Protein AF-R1HW31-F1 (afdb_monomer_lite)

Radius of gyration: 15.88 Å; chains: 1; bounding box: 38×37×39 Å

Foldseek 3Di:
DDDDPDDDDDFAQKFFFADKDKPCDQPDDVVDDADPVGDDIFMWTWGQGPVGDTFIATEPEDDDDDGGFMWGWDDDPPGIHIYGDDDPD

Organism: NCBI:txid1292037

Secondary structure (DSSP, 8-state):
-----PPP-PPPSEEEEEEEEEE-SPPPTTT----TT----EEEEEEEETTS-EEEEEE--SS---TT-EEEEE--SSS-EEEEPP---

Sequence (89 aa):
MTTGAGLEVTLPAEGTLWTWTVQRFAPKSPPYVPPADGFRPFALGYVELDGGPRVAAVLDVPGTVHIGMRLRVEATAGVPHAKPVEEDS

Structure (mmCIF, N/CA/C/O backbone):
data_AF-R1HW31-F1
#
_entry.id   AF-R1HW31-F1
#
loop_
_atom_site.group_PDB
_atom_site.id
_atom_site.type_symbol
_atom_site.label_atom_id
_atom_site.label_alt_id
_atom_site.label_comp_id
_atom_site.label_asym_id
_atom_site.label_entity_id
_atom_site.label_seq_id
_atom_site.pdbx_PDB_ins_code
_atom_site.Cartn_x
_atom_site.Cartn_y
_atom_site.Cartn_z
_atom_site.occupancy
_atom_site.B_iso_or_equiv
_atom_site.auth_seq_id
_atom_site.auth_comp_id
_atom_site.auth_asym_id
_atom_site.auth_atom_id
_atom_site.pdbx_PDB_model_num
ATOM 1 N N . MET A 1 1 ? 21.542 21.337 22.601 1.00 54.81 1 MET A N 1
ATOM 2 C CA . MET A 1 1 ? 20.419 20.797 21.808 1.00 54.81 1 MET A CA 1
ATOM 3 C C . MET A 1 1 ? 19.864 19.621 22.587 1.00 54.81 1 MET A C 1
ATOM 5 O O . MET A 1 1 ? 20.556 18.622 22.709 1.00 54.81 1 MET A O 1
ATOM 9 N N . THR A 1 2 ? 18.702 19.779 23.215 1.00 50.91 2 THR A N 1
ATOM 10 C CA . THR A 1 2 ? 18.057 18.694 23.963 1.00 50.91 2 THR A CA 1
ATOM 11 C C . THR A 1 2 ? 17.218 17.902 22.973 1.00 50.91 2 THR A C 1
ATOM 13 O O . THR A 1 2 ? 16.204 18.403 22.495 1.00 50.91 2 THR A O 1
ATOM 16 N N . THR A 1 3 ? 17.663 16.701 22.616 1.00 65.94 3 THR A N 1
ATOM 17 C CA . THR A 1 3 ? 16.828 15.733 21.900 1.00 65.94 3 THR A CA 1
ATOM 18 C C . THR A 1 3 ? 15.634 15.417 22.795 1.00 65.94 3 THR A C 1
ATOM 20 O O . THR A 1 3 ? 15.814 14.897 23.895 1.00 65.94 3 THR A O 1
ATOM 23 N N . GLY A 1 4 ? 14.423 15.779 22.370 1.00 64.31 4 GLY A N 1
ATOM 24 C CA . GLY A 1 4 ? 13.214 15.300 23.032 1.00 64.31 4 GLY A CA 1
ATOM 25 C C . GLY A 1 4 ? 13.164 13.780 22.904 1.00 64.31 4 GLY A C 1
ATOM 26 O O . GLY A 1 4 ? 13.309 13.259 21.800 1.00 64.31 4 GLY A O 1
ATOM 27 N N . ALA A 1 5 ? 13.010 13.070 24.020 1.00 72.06 5 ALA A N 1
ATOM 28 C CA . ALA A 1 5 ? 12.777 11.634 23.986 1.00 72.06 5 ALA A CA 1
ATOM 29 C C . ALA A 1 5 ? 11.430 11.387 23.288 1.00 72.06 5 ALA A C 1
ATOM 31 O O . ALA A 1 5 ? 10.386 11.798 23.795 1.00 72.06 5 ALA A O 1
ATOM 32 N N . GLY A 1 6 ? 11.459 10.788 22.096 1.00 76.94 6 GLY A N 1
ATOM 33 C CA . GLY A 1 6 ? 10.246 10.355 21.409 1.00 76.94 6 GLY A CA 1
ATOM 34 C C . GLY A 1 6 ? 9.592 9.225 22.199 1.00 76.94 6 GLY A C 1
ATOM 35 O O . GLY A 1 6 ? 10.275 8.288 22.605 1.00 76.94 6 GLY A O 1
ATOM 36 N N . LEU A 1 7 ? 8.287 9.327 22.441 1.00 85.56 7 LEU A N 1
ATOM 37 C CA . LEU A 1 7 ? 7.501 8.221 22.982 1.00 85.56 7 LEU A CA 1
ATOM 38 C C . LEU A 1 7 ? 7.125 7.281 21.834 1.00 85.56 7 LEU A C 1
ATOM 40 O O . LEU A 1 7 ? 6.672 7.736 20.783 1.00 85.56 7 LEU A O 1
ATOM 44 N N . GLU A 1 8 ? 7.310 5.981 22.039 1.00 88.69 8 GLU A N 1
ATOM 45 C CA . GLU A 1 8 ? 6.858 4.958 21.099 1.00 88.69 8 GLU A CA 1
ATOM 46 C C . GLU A 1 8 ? 5.342 4.761 21.214 1.00 88.69 8 GLU A C 1
ATOM 48 O O . GLU A 1 8 ? 4.779 4.746 22.310 1.00 88.69 8 GLU A O 1
ATOM 53 N N . VAL A 1 9 ? 4.674 4.597 20.071 1.00 89.62 9 VAL A N 1
ATOM 54 C CA . VAL A 1 9 ? 3.234 4.325 19.985 1.00 89.62 9 VAL A CA 1
ATOM 55 C C . VAL A 1 9 ? 3.017 3.136 19.063 1.00 89.62 9 VAL A C 1
ATOM 57 O O . VAL A 1 9 ? 3.540 3.096 17.950 1.00 89.62 9 VAL A O 1
ATOM 60 N N . THR A 1 10 ? 2.214 2.175 19.521 1.00 92.50 10 THR A N 1
ATOM 61 C CA . THR A 1 10 ? 1.742 1.074 18.674 1.00 92.50 10 THR A CA 1
ATOM 62 C C . THR A 1 10 ? 0.603 1.573 17.793 1.00 92.50 10 THR A C 1
ATOM 64 O O . THR A 1 10 ? -0.395 2.083 18.300 1.00 92.50 10 THR A O 1
ATOM 67 N N . LEU A 1 11 ? 0.755 1.426 16.478 1.00 93.62 11 LEU A N 1
ATOM 68 C CA . LEU A 1 11 ? -0.291 1.732 15.504 1.00 93.62 11 LEU A CA 1
ATOM 69 C C . LEU A 1 11 ? -1.172 0.497 15.264 1.00 93.62 11 LEU A C 1
ATOM 71 O O . LEU A 1 11 ? -0.660 -0.626 15.308 1.00 93.62 11 LEU A O 1
ATOM 75 N N . PRO A 1 12 ? -2.473 0.668 14.979 1.00 95.56 12 PRO A N 1
ATOM 76 C CA . PRO A 1 12 ? -3.292 -0.438 14.506 1.00 95.56 12 PRO A CA 1
ATOM 77 C C . PRO A 1 12 ? -2.827 -0.888 13.120 1.00 95.56 12 PRO A C 1
ATOM 79 O O . PRO A 1 12 ? -2.315 -0.101 12.328 1.00 95.56 12 PRO A O 1
ATOM 82 N N . ALA A 1 13 ? -3.005 -2.175 12.835 1.00 96.06 13 ALA A N 1
ATOM 83 C CA . ALA A 1 13 ? -2.559 -2.772 11.580 1.00 96.06 13 ALA A CA 1
ATOM 84 C C . ALA A 1 13 ? -3.605 -2.670 10.465 1.00 96.06 13 ALA A C 1
ATOM 86 O O . ALA A 1 13 ? -3.289 -2.940 9.315 1.00 96.06 13 ALA A O 1
ATOM 87 N N . GLU A 1 14 ? -4.848 -2.321 10.780 1.00 98.06 14 GLU A N 1
ATOM 88 C CA . GLU A 1 14 ? -5.941 -2.301 9.812 1.00 98.06 14 GLU A CA 1
ATOM 89 C C . GLU A 1 14 ? -6.379 -0.882 9.486 1.00 98.06 14 GLU A C 1
ATOM 91 O O . GLU A 1 14 ? -6.213 0.050 10.276 1.00 98.06 14 GLU A O 1
ATOM 96 N N . GLY A 1 15 ? -6.916 -0.728 8.284 1.00 98.00 15 GLY A N 1
ATOM 97 C CA . GLY A 1 15 ? -7.340 0.553 7.766 1.00 98.00 15 GLY A CA 1
ATOM 98 C C . GLY A 1 15 ? -8.135 0.431 6.478 1.00 98.00 15 GLY A C 1
ATOM 99 O O . GLY A 1 15 ? -8.439 -0.659 5.985 1.00 98.00 15 GLY A O 1
ATOM 100 N N . THR A 1 16 ? -8.469 1.586 5.926 1.00 98.44 16 THR A N 1
ATOM 101 C CA . THR A 1 16 ? -9.258 1.713 4.703 1.00 98.44 16 THR A CA 1
ATOM 102 C C . THR A 1 16 ? -8.386 2.278 3.590 1.00 98.44 16 THR A C 1
ATOM 104 O O . THR A 1 16 ? -7.672 3.265 3.784 1.00 98.44 16 THR A O 1
ATOM 107 N N . LEU A 1 17 ? -8.429 1.671 2.402 1.00 98.62 17 LEU A N 1
ATOM 108 C CA . LEU A 1 17 ? -7.704 2.187 1.245 1.00 98.62 17 LEU A CA 1
ATOM 109 C C . LEU A 1 17 ? -8.249 3.565 0.852 1.00 98.62 17 LEU A C 1
ATOM 111 O O . LEU A 1 17 ? -9.373 3.681 0.364 1.00 98.62 17 LEU A O 1
ATOM 115 N N . TRP A 1 18 ? -7.433 4.603 1.020 1.00 98.62 18 TRP A N 1
ATOM 116 C CA . TRP A 1 18 ? -7.802 5.984 0.718 1.00 98.62 18 TRP A CA 1
ATOM 117 C C . TRP A 1 18 ? -7.606 6.324 -0.765 1.00 98.62 18 TRP A C 1
ATOM 119 O O . TRP A 1 18 ? -8.465 6.935 -1.393 1.00 98.62 18 TRP A O 1
ATOM 129 N N . THR A 1 19 ? -6.481 5.910 -1.349 1.00 98.69 19 THR A N 1
ATOM 130 C CA . THR A 1 19 ? -6.219 6.023 -2.791 1.00 98.69 19 THR A CA 1
ATOM 131 C C . THR A 1 19 ? -5.198 4.986 -3.232 1.00 98.69 19 THR A C 1
ATOM 133 O O . THR A 1 19 ? -4.490 4.418 -2.397 1.00 98.69 19 THR A O 1
ATOM 136 N N . TRP A 1 20 ? -5.090 4.759 -4.539 1.00 98.56 20 TRP A N 1
ATOM 137 C CA . TRP A 1 20 ? -4.122 3.829 -5.102 1.00 98.56 20 TRP A CA 1
ATOM 138 C C . TRP A 1 20 ? -3.688 4.203 -6.518 1.00 98.56 20 TRP A C 1
ATOM 140 O O . TRP A 1 20 ? -4.338 4.974 -7.223 1.00 98.56 20 TRP A O 1
ATOM 150 N N . THR A 1 21 ? -2.564 3.629 -6.929 1.00 97.56 21 THR A N 1
ATOM 151 C CA . THR A 1 21 ? -2.031 3.700 -8.288 1.00 97.56 21 THR A CA 1
ATOM 152 C C . THR A 1 21 ? -1.343 2.386 -8.652 1.00 97.56 21 THR A C 1
ATOM 154 O O . THR A 1 21 ? -1.120 1.530 -7.798 1.00 97.56 21 THR A O 1
ATOM 157 N N . VAL A 1 22 ? -0.974 2.227 -9.922 1.00 96.75 22 VAL A N 1
ATOM 158 C CA . VAL A 1 22 ? -0.074 1.159 -10.371 1.00 96.75 22 VAL A CA 1
ATOM 159 C C . VAL A 1 22 ? 1.240 1.789 -10.800 1.00 96.75 22 VAL A C 1
ATOM 161 O O . VAL A 1 22 ? 1.276 2.554 -11.768 1.00 96.75 22 VAL A O 1
ATOM 164 N N . GLN A 1 23 ? 2.335 1.428 -10.133 1.00 94.69 23 GLN A N 1
ATOM 165 C CA . GLN A 1 23 ? 3.674 1.785 -10.586 1.00 94.69 23 GLN A CA 1
ATOM 166 C C . GLN A 1 23 ? 4.013 0.903 -11.791 1.00 94.69 23 GLN A C 1
ATOM 168 O O . GLN A 1 23 ? 4.425 -0.240 -11.643 1.00 94.69 23 GLN A O 1
ATOM 173 N N . ARG A 1 24 ? 3.791 1.411 -13.006 1.00 95.94 24 ARG A N 1
ATOM 174 C CA . ARG A 1 24 ? 4.020 0.648 -14.252 1.00 95.94 24 ARG A CA 1
ATOM 175 C C . ARG A 1 24 ? 5.446 0.734 -14.775 1.00 95.94 24 ARG A C 1
ATOM 177 O O . ARG A 1 24 ? 5.826 -0.062 -15.627 1.00 95.94 24 ARG A O 1
ATOM 184 N N . PHE A 1 25 ? 6.218 1.687 -14.270 1.00 93.12 25 PHE A N 1
ATOM 185 C CA . PHE A 1 25 ? 7.562 1.971 -14.748 1.00 93.12 25 PHE A CA 1
ATOM 186 C C . PHE A 1 25 ? 8.571 1.807 -13.624 1.00 93.12 25 PHE A C 1
ATOM 188 O O . PHE A 1 25 ? 8.305 2.186 -12.484 1.00 93.12 25 PHE A O 1
ATOM 195 N N . ALA A 1 26 ? 9.746 1.289 -13.962 1.00 91.50 26 ALA A N 1
ATOM 196 C CA . ALA A 1 26 ? 10.863 1.266 -13.035 1.00 91.50 26 ALA A CA 1
ATOM 197 C C . ALA A 1 26 ? 11.180 2.694 -12.544 1.00 91.50 26 ALA A C 1
ATOM 199 O O . ALA A 1 26 ? 11.129 3.638 -13.343 1.00 91.50 26 ALA A O 1
ATOM 200 N N . PRO A 1 27 ? 11.512 2.884 -11.254 1.00 89.50 27 PRO A N 1
ATOM 201 C CA . PRO A 1 27 ? 12.053 4.149 -10.784 1.00 89.50 27 PRO A CA 1
ATOM 202 C C . PRO A 1 27 ? 13.314 4.533 -11.566 1.00 89.50 27 PRO A C 1
ATOM 204 O O . PRO A 1 27 ? 14.042 3.680 -12.073 1.00 89.50 27 PRO A O 1
ATOM 207 N N . LYS A 1 28 ? 13.593 5.835 -11.651 1.00 88.62 28 LYS A N 1
ATOM 208 C CA . LYS A 1 28 ? 14.772 6.326 -12.371 1.00 88.62 28 LYS A CA 1
ATOM 209 C C . LYS A 1 28 ? 16.072 5.817 -11.732 1.00 88.62 28 LYS A C 1
ATOM 211 O O . LYS A 1 28 ? 16.241 5.881 -10.511 1.00 88.62 28 LYS A O 1
ATOM 216 N N . SER A 1 29 ? 17.007 5.383 -12.573 1.00 85.75 29 SER A N 1
ATOM 217 C CA . SER A 1 29 ? 18.369 5.024 -12.171 1.00 85.75 29 SER A CA 1
ATOM 218 C C . SER A 1 29 ? 19.342 6.162 -12.491 1.00 85.75 29 SER A C 1
ATOM 220 O O . SER A 1 29 ? 19.232 6.755 -13.568 1.00 85.75 29 SER A O 1
ATOM 222 N N . PRO A 1 30 ? 20.323 6.448 -11.612 1.00 88.44 30 PRO A N 1
ATOM 223 C CA . PRO A 1 30 ? 20.458 6.002 -10.211 1.00 88.44 30 PRO A CA 1
ATOM 224 C C . PRO A 1 30 ? 19.492 6.745 -9.247 1.00 88.44 30 PRO A C 1
ATOM 226 O O . PRO A 1 30 ? 19.021 7.837 -9.590 1.00 88.44 30 PRO A O 1
ATOM 229 N N . PRO A 1 31 ? 19.178 6.204 -8.042 1.00 89.00 31 PRO A N 1
ATOM 230 C CA . PRO A 1 31 ? 19.817 5.075 -7.343 1.00 89.00 31 PRO A CA 1
ATOM 231 C C . PRO A 1 31 ? 19.108 3.719 -7.491 1.00 89.00 31 PRO A C 1
ATOM 233 O O . PRO A 1 31 ? 19.535 2.745 -6.880 1.00 89.00 31 PRO A O 1
ATOM 236 N N . TYR A 1 32 ? 18.019 3.637 -8.257 1.00 87.25 32 TYR A N 1
ATOM 237 C CA . TYR A 1 32 ? 17.299 2.377 -8.422 1.00 87.25 32 TYR A CA 1
ATOM 238 C C . TYR A 1 32 ? 18.170 1.322 -9.114 1.00 87.25 32 TYR A C 1
ATOM 240 O O . TYR A 1 32 ? 18.689 1.564 -10.208 1.00 87.25 32 TYR A O 1
ATOM 248 N N . VAL A 1 33 ? 18.306 0.160 -8.477 1.00 89.00 33 VAL A N 1
ATOM 249 C CA . VAL A 1 33 ? 18.944 -1.030 -9.043 1.00 89.00 33 VAL A CA 1
ATOM 250 C C . VAL A 1 33 ? 17.833 -2.040 -9.331 1.00 89.00 33 VAL A C 1
ATOM 252 O O . VAL A 1 33 ? 17.186 -2.496 -8.385 1.00 89.00 33 VAL A O 1
ATOM 255 N N . PRO A 1 34 ? 17.554 -2.360 -10.606 1.00 84.44 34 PRO A N 1
ATOM 256 C CA . PRO A 1 34 ? 16.527 -3.334 -10.937 1.00 84.44 34 PRO A CA 1
ATOM 257 C C . PRO A 1 34 ? 16.897 -4.731 -10.409 1.00 84.44 34 PRO A C 1
ATOM 259 O O . PRO A 1 34 ? 18.074 -5.103 -10.447 1.00 84.44 34 PRO A O 1
ATOM 262 N N . PRO A 1 35 ? 15.910 -5.519 -9.946 1.00 87.25 35 PRO A N 1
ATOM 263 C CA . PRO A 1 35 ? 16.088 -6.941 -9.667 1.00 87.25 35 PRO A CA 1
ATOM 264 C C . PRO A 1 35 ? 16.640 -7.701 -10.880 1.00 87.25 35 PRO A C 1
ATOM 266 O O . PRO A 1 35 ? 16.449 -7.279 -12.023 1.00 87.25 35 PRO A O 1
ATOM 269 N N . ALA A 1 36 ? 17.281 -8.850 -10.642 1.00 90.12 36 ALA A N 1
ATOM 270 C CA . ALA A 1 36 ? 17.857 -9.677 -11.708 1.00 90.12 36 ALA A CA 1
ATOM 271 C C . ALA A 1 36 ? 16.811 -10.160 -12.731 1.00 90.12 36 ALA A C 1
ATOM 273 O O . ALA A 1 36 ? 17.132 -10.325 -13.905 1.00 90.12 36 ALA A O 1
ATOM 274 N N . ASP A 1 37 ? 15.562 -10.354 -12.302 1.00 92.12 37 ASP A N 1
ATOM 275 C CA . ASP A 1 37 ? 14.430 -10.725 -13.154 1.00 92.12 37 ASP A CA 1
ATOM 276 C C . ASP A 1 37 ? 13.677 -9.512 -13.739 1.00 92.12 37 ASP A C 1
ATOM 278 O O . ASP A 1 37 ? 12.675 -9.676 -14.434 1.00 92.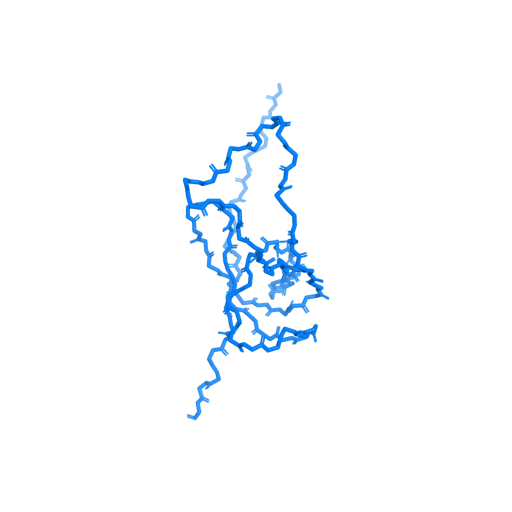12 37 ASP A O 1
ATOM 282 N N . GLY A 1 38 ? 14.182 -8.298 -13.506 1.00 90.44 38 GLY A N 1
ATOM 283 C CA . GLY A 1 38 ? 13.636 -7.048 -14.021 1.00 90.44 38 GLY A CA 1
ATOM 284 C C . GLY A 1 38 ? 12.560 -6.412 -13.135 1.00 90.44 38 GLY A C 1
ATOM 285 O O . GLY A 1 38 ? 12.161 -6.924 -12.093 1.00 90.44 38 GLY A O 1
ATOM 286 N N . PHE A 1 39 ? 12.091 -5.232 -13.548 1.00 93.00 39 PHE A N 1
ATOM 287 C CA . PHE A 1 39 ? 11.010 -4.525 -12.861 1.00 93.00 39 PHE A CA 1
ATOM 288 C C . PHE A 1 39 ? 9.65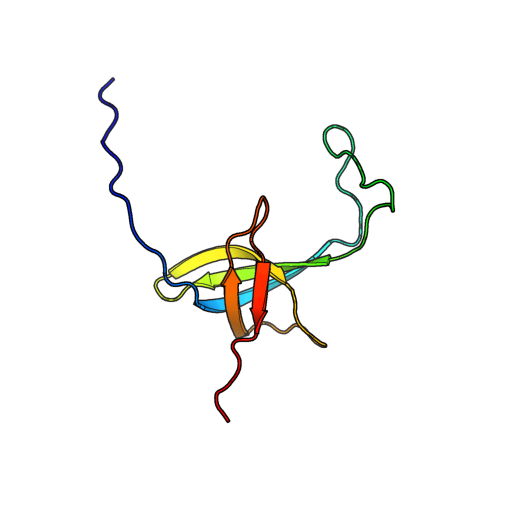4 -5.161 -13.181 1.00 93.00 39 PHE A C 1
ATOM 290 O O . PHE A 1 39 ? 9.311 -5.351 -14.349 1.00 93.00 39 PHE A O 1
ATOM 297 N N . ARG A 1 40 ? 8.845 -5.402 -12.146 1.00 92.50 40 ARG A N 1
ATOM 298 C CA . ARG A 1 40 ? 7.454 -5.843 -12.281 1.00 92.50 40 ARG A CA 1
ATOM 299 C C . ARG A 1 40 ? 6.517 -4.754 -11.763 1.00 92.50 40 ARG A C 1
ATOM 301 O O . ARG A 1 40 ? 6.744 -4.267 -10.656 1.00 92.50 40 ARG A O 1
ATOM 308 N N . PRO A 1 41 ? 5.474 -4.372 -12.521 1.00 94.62 41 PRO A N 1
ATOM 309 C CA . PRO A 1 41 ? 4.476 -3.441 -12.026 1.00 94.62 41 PRO A CA 1
ATOM 310 C C . PRO A 1 41 ? 3.806 -3.944 -10.751 1.00 94.62 41 PRO A C 1
ATOM 312 O O . PRO A 1 41 ? 3.481 -5.124 -10.646 1.00 94.62 41 PRO A O 1
ATOM 315 N N . PHE A 1 42 ? 3.542 -3.032 -9.824 1.00 94.69 42 PHE A N 1
ATOM 316 C CA . PHE A 1 42 ? 2.827 -3.327 -8.586 1.00 94.69 42 PHE A CA 1
ATOM 317 C C . PHE A 1 42 ? 1.828 -2.217 -8.269 1.00 94.69 42 PHE A C 1
ATOM 319 O O . PHE A 1 42 ? 2.012 -1.054 -8.652 1.00 94.69 42 PHE A O 1
ATOM 326 N N . ALA A 1 43 ? 0.747 -2.587 -7.586 1.00 97.56 43 ALA A N 1
ATOM 327 C CA . ALA A 1 43 ? -0.198 -1.630 -7.043 1.00 97.56 43 ALA A CA 1
ATOM 328 C C . ALA A 1 43 ? 0.369 -1.038 -5.746 1.00 97.56 43 ALA A C 1
ATOM 330 O O . ALA A 1 43 ? 0.893 -1.758 -4.899 1.00 97.56 43 ALA A O 1
ATOM 331 N N . LEU A 1 44 ? 0.276 0.280 -5.609 1.00 97.56 44 LEU A N 1
ATOM 332 C CA . LEU A 1 44 ? 0.682 1.023 -4.423 1.00 97.56 44 LEU A CA 1
ATOM 333 C C . LEU A 1 44 ? -0.539 1.764 -3.891 1.00 97.56 44 LEU A C 1
ATOM 335 O O . LEU A 1 44 ? -1.205 2.478 -4.644 1.00 97.56 44 LEU A O 1
ATOM 339 N N . GLY A 1 45 ? -0.819 1.602 -2.605 1.00 98.25 45 GLY A N 1
ATOM 340 C CA . GLY A 1 45 ? -1.951 2.227 -1.940 1.00 98.25 45 GLY A CA 1
ATOM 341 C C . GLY A 1 45 ? -1.533 3.066 -0.749 1.00 98.25 45 GLY A C 1
ATOM 342 O O . GLY A 1 45 ? -0.508 2.815 -0.121 1.00 98.25 45 GLY A O 1
ATOM 343 N N . TYR A 1 46 ? -2.366 4.050 -0.430 1.00 98.50 46 TYR A N 1
ATOM 344 C CA . TYR A 1 46 ? -2.334 4.744 0.850 1.00 98.50 46 TYR A CA 1
ATOM 345 C C . TYR A 1 46 ? -3.478 4.212 1.704 1.00 98.50 46 TYR A C 1
ATOM 347 O O . TYR A 1 46 ? -4.643 4.431 1.371 1.00 98.50 46 TYR A O 1
ATOM 355 N N . VAL A 1 47 ? -3.146 3.512 2.782 1.00 98.56 47 VAL A N 1
ATOM 356 C CA . VAL A 1 47 ? -4.114 2.966 3.736 1.00 98.56 47 VAL A CA 1
ATOM 357 C C . VAL A 1 47 ? -4.235 3.938 4.896 1.00 98.56 47 VAL A C 1
ATOM 359 O O . VAL A 1 47 ? -3.244 4.215 5.569 1.00 98.56 47 VAL A O 1
ATOM 362 N N . GLU A 1 48 ? -5.428 4.484 5.108 1.00 98.56 48 GLU A N 1
ATOM 363 C CA . GLU A 1 48 ? -5.751 5.225 6.324 1.00 98.56 48 GLU A CA 1
ATOM 364 C C . GLU A 1 48 ? -6.004 4.210 7.433 1.00 98.56 48 GLU A C 1
ATOM 366 O O . GLU A 1 48 ? -7.040 3.546 7.440 1.00 98.56 48 GLU A O 1
ATOM 371 N N . LEU A 1 49 ? -5.010 4.039 8.306 1.00 98.06 49 LEU A N 1
ATOM 372 C CA . LEU A 1 49 ? -5.102 3.170 9.469 1.00 98.06 49 LEU A CA 1
ATOM 373 C C . LEU A 1 49 ? -6.175 3.696 10.412 1.00 98.06 49 LEU A C 1
ATOM 375 O O . LEU A 1 49 ? -6.382 4.910 10.527 1.00 98.06 49 LEU A O 1
ATOM 379 N N . ASP A 1 50 ? -6.817 2.782 11.127 1.00 96.50 50 ASP A N 1
ATOM 380 C CA . ASP A 1 50 ? -7.773 3.154 12.158 1.00 96.50 50 ASP A CA 1
ATOM 381 C C . ASP A 1 50 ? -7.076 4.113 13.155 1.00 96.50 50 ASP A C 1
ATOM 383 O O . ASP A 1 50 ? -5.943 3.9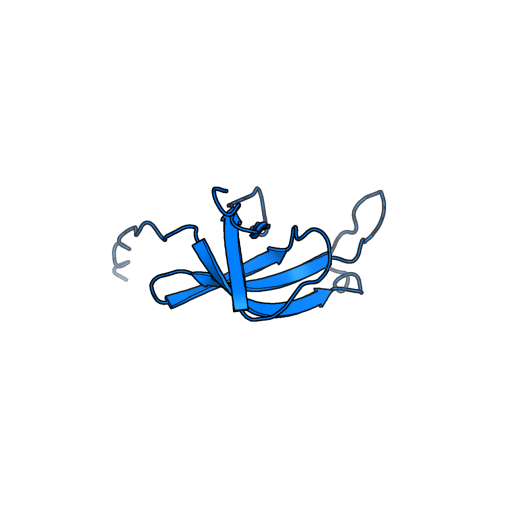08 13.575 1.00 96.50 50 ASP A O 1
ATOM 387 N N . GLY A 1 51 ? -7.681 5.259 13.462 1.00 92.00 51 GLY A N 1
ATOM 388 C CA . GLY A 1 51 ? -7.019 6.310 14.255 1.00 92.00 51 GLY A CA 1
ATOM 389 C C . GLY A 1 51 ? -6.273 7.389 13.455 1.00 92.00 51 GLY A C 1
ATOM 390 O O . GLY A 1 51 ? -5.815 8.359 14.057 1.00 92.00 51 GLY A O 1
ATOM 391 N N . GLY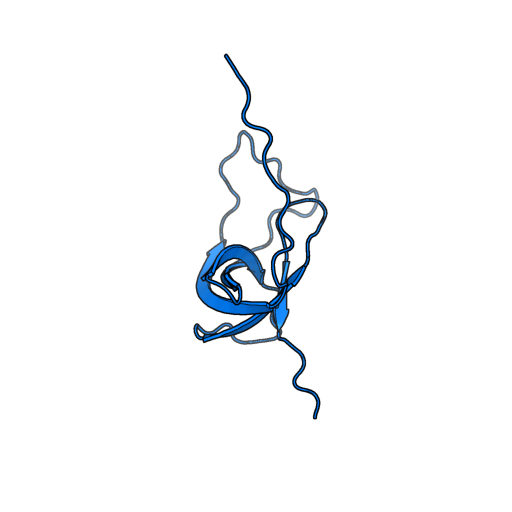 A 1 52 ? -6.216 7.296 12.121 1.00 90.12 52 GLY A N 1
ATOM 392 C CA . GLY A 1 52 ? -5.981 8.439 11.225 1.00 90.12 52 GLY A CA 1
ATOM 393 C C . GLY A 1 52 ? -4.658 8.510 10.442 1.00 90.12 52 GLY A C 1
ATOM 394 O O . GLY A 1 52 ? -4.659 9.146 9.383 1.00 90.12 52 GLY A O 1
ATOM 395 N N . PRO A 1 53 ? -3.523 7.914 10.869 1.00 95.69 53 PRO A N 1
ATOM 396 C CA . PRO A 1 53 ? -2.310 7.910 10.055 1.00 95.69 53 PRO A CA 1
ATOM 397 C C . PRO A 1 53 ? -2.513 7.206 8.714 1.00 95.69 53 PRO A C 1
ATOM 399 O O . PRO A 1 53 ? -3.169 6.171 8.633 1.00 95.69 53 PRO A O 1
ATOM 402 N N . ARG A 1 54 ? -1.884 7.731 7.658 1.00 97.69 54 ARG A N 1
ATOM 403 C CA . ARG A 1 54 ? -1.874 7.093 6.338 1.00 97.69 54 ARG A CA 1
ATOM 404 C C . ARG A 1 54 ? -0.523 6.467 6.054 1.00 97.69 54 ARG A C 1
ATOM 406 O O . ARG A 1 54 ? 0.500 7.145 6.131 1.00 97.69 54 ARG A O 1
ATOM 413 N N . VAL A 1 55 ? -0.532 5.197 5.671 1.00 97.31 55 VAL A N 1
ATOM 414 C CA . VAL A 1 55 ? 0.669 4.430 5.332 1.00 97.31 55 VAL A CA 1
ATOM 415 C C . VAL A 1 55 ? 0.656 4.092 3.848 1.00 97.31 55 VAL A C 1
ATOM 417 O O . VAL A 1 55 ? -0.348 3.617 3.325 1.00 97.31 55 VAL A O 1
ATOM 420 N N . ALA A 1 56 ? 1.777 4.340 3.169 1.00 97.62 56 ALA A N 1
ATOM 421 C CA . ALA A 1 56 ? 1.994 3.857 1.811 1.00 97.62 56 ALA A CA 1
ATOM 422 C C . ALA A 1 56 ? 2.445 2.390 1.857 1.00 97.62 56 ALA A C 1
ATOM 424 O O . ALA A 1 56 ? 3.436 2.078 2.520 1.00 97.62 56 ALA A O 1
ATOM 425 N N . ALA A 1 57 ? 1.735 1.511 1.155 1.00 98.19 57 ALA A N 1
ATOM 426 C CA . ALA A 1 57 ? 2.001 0.077 1.137 1.00 98.19 57 ALA A CA 1
ATOM 427 C C . ALA A 1 57 ? 1.777 -0.523 -0.258 1.00 98.19 57 ALA A C 1
ATOM 429 O O . ALA A 1 57 ? 0.910 -0.071 -1.014 1.00 98.19 57 ALA A O 1
ATOM 430 N N . VAL A 1 58 ? 2.558 -1.547 -0.598 1.00 97.75 58 VAL A N 1
ATOM 431 C CA . VAL A 1 58 ? 2.307 -2.394 -1.773 1.00 97.75 58 VAL A CA 1
ATOM 432 C C . VAL A 1 58 ? 1.021 -3.183 -1.535 1.00 97.75 58 VAL A C 1
ATOM 434 O O . VAL A 1 58 ? 0.813 -3.694 -0.441 1.00 97.75 58 VAL A O 1
ATOM 437 N N . LEU A 1 59 ? 0.136 -3.252 -2.530 1.00 98.25 59 LEU A N 1
ATOM 438 C CA . LEU A 1 59 ? -1.162 -3.915 -2.390 1.00 98.25 59 LEU A CA 1
ATOM 439 C C . LEU A 1 59 ? -1.116 -5.349 -2.925 1.00 98.25 59 LEU A C 1
ATOM 441 O O . LEU A 1 59 ? -0.989 -5.554 -4.134 1.00 98.25 59 LEU A O 1
ATOM 445 N N . ASP A 1 60 ? -1.322 -6.318 -2.037 1.00 97.12 60 ASP A N 1
ATOM 446 C CA . ASP A 1 60 ? -1.445 -7.745 -2.345 1.00 97.12 60 ASP A CA 1
ATOM 447 C C . ASP A 1 60 ? -2.926 -8.140 -2.403 1.00 97.12 60 ASP A C 1
ATOM 449 O O . ASP A 1 60 ? -3.450 -8.874 -1.563 1.00 97.12 60 ASP A O 1
ATOM 453 N N . VAL A 1 61 ? -3.639 -7.587 -3.385 1.00 95.06 61 VAL A N 1
ATOM 454 C CA . VAL A 1 61 ? -5.085 -7.786 -3.550 1.00 95.06 61 VAL A CA 1
ATOM 455 C C . VAL A 1 61 ? -5.355 -8.759 -4.700 1.00 95.06 61 VAL A C 1
ATOM 457 O O . VAL A 1 61 ? -4.980 -8.467 -5.839 1.00 95.06 61 VAL A O 1
ATOM 460 N N . PRO A 1 62 ? -6.050 -9.887 -4.459 1.00 86.75 62 PRO A N 1
ATOM 461 C CA . PRO A 1 62 ? -6.538 -10.725 -5.540 1.00 86.75 62 PRO A CA 1
ATOM 462 C C . PRO A 1 62 ? -7.684 -10.002 -6.263 1.00 86.75 62 PRO A C 1
ATOM 464 O O . PRO A 1 62 ? -8.753 -9.772 -5.705 1.00 86.75 62 PRO A O 1
ATOM 467 N N . GLY A 1 63 ? -7.466 -9.632 -7.526 1.00 88.31 63 GLY A N 1
ATOM 468 C CA . GLY A 1 63 ? -8.497 -9.029 -8.373 1.00 88.31 63 GLY A CA 1
ATOM 469 C C . GLY A 1 63 ? -8.484 -7.499 -8.385 1.00 88.31 63 GLY A C 1
ATOM 470 O O . GLY A 1 63 ? -7.451 -6.876 -8.631 1.00 88.31 63 GLY A O 1
ATOM 471 N N . THR A 1 64 ? -9.659 -6.884 -8.236 1.00 93.88 64 THR A N 1
ATOM 472 C CA . THR A 1 64 ? -9.849 -5.445 -8.472 1.00 93.88 64 THR A CA 1
ATOM 473 C C . THR A 1 64 ? -9.640 -4.620 -7.208 1.00 93.88 64 THR A C 1
ATOM 475 O O . THR A 1 64 ? -10.394 -4.724 -6.241 1.00 93.88 64 THR A O 1
ATOM 478 N N . VAL A 1 65 ? -8.666 -3.714 -7.263 1.00 97.31 65 VAL A N 1
ATOM 479 C CA . VAL A 1 65 ? -8.445 -2.696 -6.232 1.00 97.31 65 VAL A CA 1
ATOM 480 C C . VAL A 1 65 ? -9.465 -1.567 -6.389 1.00 97.31 65 VAL A C 1
ATOM 482 O O . VAL A 1 65 ? -9.655 -1.036 -7.485 1.00 97.31 65 VAL A O 1
ATOM 485 N N . HIS A 1 66 ? -10.107 -1.171 -5.292 1.00 97.38 66 HIS A N 1
ATOM 486 C CA . HIS A 1 66 ? -11.036 -0.044 -5.257 1.00 97.38 66 HIS A CA 1
ATOM 487 C C . HIS A 1 66 ? -10.878 0.751 -3.959 1.00 97.38 66 HIS A C 1
ATOM 489 O O . HIS A 1 66 ? -10.605 0.195 -2.897 1.00 97.38 66 HIS A O 1
ATOM 495 N N . ILE A 1 67 ? -11.038 2.073 -4.052 1.00 98.44 67 ILE A N 1
ATOM 496 C CA . ILE A 1 67 ? -11.017 2.967 -2.887 1.00 98.44 67 ILE A CA 1
ATOM 497 C C . ILE A 1 67 ? -12.130 2.545 -1.922 1.00 98.44 67 ILE A C 1
ATOM 499 O O . ILE A 1 67 ? -13.238 2.241 -2.359 1.00 98.44 67 ILE A O 1
ATOM 503 N N . GLY A 1 68 ? -11.832 2.536 -0.623 1.00 98.00 68 GLY A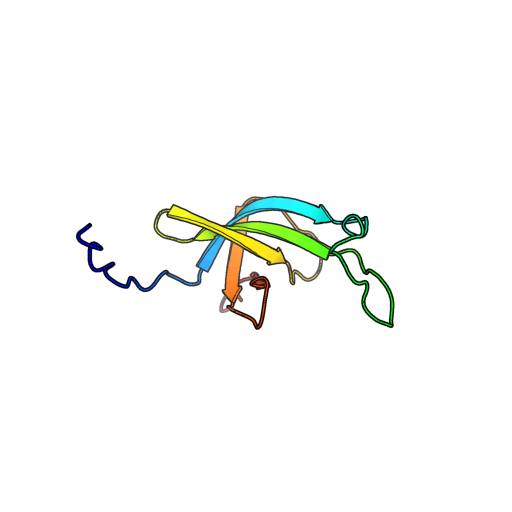 N 1
ATOM 504 C CA . GLY A 1 68 ? -12.765 2.126 0.426 1.00 98.00 68 GLY A CA 1
ATOM 505 C C . GLY A 1 68 ? -12.625 0.674 0.891 1.00 98.00 68 GLY A C 1
ATOM 506 O O . GLY A 1 68 ? -13.220 0.324 1.905 1.00 98.00 68 GLY A O 1
ATOM 507 N N . MET A 1 69 ? -11.827 -0.166 0.220 1.00 97.62 69 MET A N 1
ATOM 508 C CA . MET A 1 69 ? -11.609 -1.545 0.676 1.00 97.62 69 MET A CA 1
ATOM 509 C C . MET A 1 69 ? -10.845 -1.603 2.012 1.00 97.62 69 MET A C 1
ATOM 511 O O . MET A 1 69 ? -9.930 -0.804 2.245 1.00 97.62 69 MET A O 1
ATOM 515 N N . ARG A 1 70 ? -11.196 -2.567 2.873 1.00 98.06 70 ARG A N 1
ATOM 516 C CA . ARG A 1 70 ? -10.495 -2.830 4.139 1.00 98.06 70 ARG A CA 1
ATOM 517 C C . ARG A 1 70 ? -9.221 -3.623 3.897 1.00 98.06 70 ARG A C 1
ATOM 519 O O . ARG A 1 70 ? -9.236 -4.642 3.208 1.00 98.06 70 ARG A O 1
ATOM 526 N N . LEU A 1 71 ? -8.125 -3.147 4.475 1.00 98.19 71 LEU A N 1
ATOM 527 C CA . LEU A 1 71 ? -6.805 -3.741 4.325 1.00 98.19 71 LEU A CA 1
ATOM 528 C C . LEU A 1 71 ? -6.109 -3.860 5.677 1.00 98.19 71 LEU A C 1
ATOM 530 O O . LEU A 1 71 ? -6.227 -2.980 6.530 1.00 98.19 71 LEU A O 1
ATOM 534 N N . ARG A 1 72 ? -5.315 -4.917 5.823 1.00 98.00 72 ARG A N 1
ATOM 535 C CA . ARG A 1 72 ? -4.331 -5.080 6.886 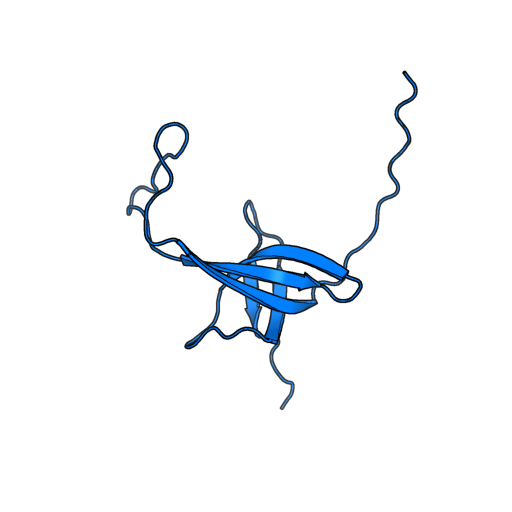1.00 98.00 72 ARG A CA 1
ATOM 536 C C . ARG A 1 72 ? -2.942 -4.781 6.340 1.00 98.00 72 ARG A C 1
ATOM 538 O O . ARG A 1 72 ? -2.519 -5.418 5.380 1.00 98.00 72 ARG A O 1
ATOM 545 N N . VAL A 1 73 ? -2.247 -3.834 6.959 1.00 97.75 73 VAL A N 1
ATOM 546 C CA . VAL A 1 73 ? -0.855 -3.475 6.691 1.00 97.75 73 VAL A CA 1
ATOM 547 C C . VAL A 1 73 ? 0.076 -4.375 7.500 1.00 97.75 73 VAL A C 1
ATOM 549 O O . VAL A 1 73 ? -0.059 -4.517 8.715 1.00 97.75 73 VAL A O 1
ATOM 552 N N . GLU A 1 74 ? 1.056 -4.951 6.819 1.00 96.62 74 GLU A N 1
ATOM 553 C CA . GLU A 1 74 ? 2.093 -5.806 7.376 1.00 96.62 74 GLU A CA 1
ATOM 554 C C . GLU A 1 74 ? 3.463 -5.175 7.126 1.00 96.62 74 GLU A C 1
ATOM 556 O O . GLU A 1 74 ? 3.820 -4.796 6.004 1.00 96.62 74 GLU A O 1
ATOM 561 N N . ALA A 1 75 ? 4.244 -5.042 8.198 1.00 91.94 75 ALA A N 1
ATOM 562 C CA . ALA A 1 75 ? 5.625 -4.604 8.095 1.00 91.94 75 ALA A CA 1
ATOM 563 C C . ALA A 1 75 ? 6.463 -5.713 7.444 1.00 91.94 75 ALA A C 1
ATOM 565 O O . ALA A 1 75 ? 6.449 -6.860 7.890 1.00 91.94 75 ALA A O 1
ATOM 566 N N . THR A 1 76 ? 7.217 -5.362 6.408 1.00 90.12 76 THR A N 1
ATOM 567 C CA . THR A 1 76 ? 8.142 -6.265 5.714 1.00 90.12 76 THR A CA 1
ATOM 568 C C . THR A 1 76 ? 9.567 -5.716 5.808 1.00 90.12 76 THR A C 1
ATOM 570 O O . THR A 1 76 ? 9.800 -4.606 6.296 1.00 90.12 76 THR A O 1
ATOM 573 N N . ALA A 1 77 ? 10.549 -6.479 5.322 1.00 84.38 77 ALA A N 1
ATOM 574 C CA . ALA A 1 77 ? 11.891 -5.955 5.095 1.00 84.38 77 ALA A CA 1
ATOM 575 C C . ALA A 1 77 ? 11.877 -4.974 3.903 1.00 84.38 77 ALA A C 1
ATOM 577 O O . ALA A 1 77 ? 12.160 -5.355 2.769 1.00 84.38 77 ALA A O 1
ATOM 578 N N . GLY A 1 78 ? 11.521 -3.711 4.158 1.00 86.56 78 GLY A N 1
ATOM 579 C CA . GLY A 1 78 ? 11.443 -2.657 3.147 1.00 86.56 78 GLY A CA 1
ATOM 580 C C . GLY A 1 78 ? 10.111 -1.912 3.171 1.00 86.56 78 GLY A C 1
ATOM 581 O O . GLY A 1 78 ? 9.702 -1.387 4.204 1.00 86.56 78 GLY A O 1
ATOM 582 N N . VAL A 1 79 ? 9.471 -1.805 2.005 1.00 89.69 79 VAL A N 1
ATOM 583 C CA . VAL A 1 79 ? 8.174 -1.130 1.864 1.00 89.69 79 VAL A CA 1
ATOM 584 C C . VAL A 1 79 ? 7.081 -2.038 2.434 1.00 89.69 79 VAL A C 1
ATOM 586 O O . VAL A 1 79 ? 7.020 -3.190 2.011 1.00 89.69 79 VAL A O 1
ATOM 589 N N . PRO A 1 80 ? 6.209 -1.557 3.338 1.00 96.88 80 PRO A N 1
ATOM 590 C CA . PRO A 1 80 ? 5.108 -2.352 3.877 1.00 96.88 80 PRO A CA 1
ATOM 591 C C . PRO A 1 80 ? 4.200 -2.922 2.788 1.00 96.88 80 PRO A C 1
ATOM 593 O O . PRO A 1 80 ? 4.040 -2.326 1.720 1.00 96.88 80 PRO A O 1
ATOM 596 N N . HIS A 1 81 ? 3.566 -4.048 3.092 1.00 98.00 81 HIS A N 1
ATOM 597 C CA . HIS A 1 81 ? 2.556 -4.667 2.239 1.00 98.00 81 HIS A CA 1
ATOM 598 C C . HIS A 1 81 ? 1.179 -4.549 2.885 1.00 98.00 81 HIS A C 1
ATOM 600 O O . HIS A 1 81 ? 1.072 -4.413 4.101 1.00 98.00 81 HIS A O 1
ATOM 606 N N . ALA A 1 82 ? 0.121 -4.561 2.083 1.00 98.12 82 ALA A N 1
ATOM 607 C CA . ALA A 1 82 ? -1.248 -4.515 2.557 1.00 98.12 82 ALA A CA 1
ATOM 608 C C . ALA A 1 82 ? -2.122 -5.512 1.797 1.00 98.12 82 ALA A C 1
ATOM 610 O O . ALA A 1 82 ? -2.148 -5.510 0.565 1.00 98.12 82 ALA A O 1
ATOM 611 N N . LYS A 1 83 ? -2.868 -6.328 2.539 1.00 97.56 83 LYS A N 1
ATOM 612 C CA . LYS A 1 83 ? -3.748 -7.377 2.005 1.00 97.56 83 LYS A CA 1
ATOM 613 C C . LYS A 1 83 ? -5.188 -7.178 2.485 1.00 97.56 83 LYS A C 1
ATOM 615 O O . LYS A 1 83 ? -5.370 -6.546 3.528 1.00 97.56 83 LYS A O 1
ATOM 620 N N . PRO A 1 84 ? -6.209 -7.675 1.763 1.00 97.25 84 PRO A N 1
ATOM 621 C CA . PRO A 1 84 ? -7.585 -7.648 2.250 1.00 97.25 84 PRO A CA 1
ATOM 622 C C . PRO A 1 84 ? -7.693 -8.257 3.645 1.00 97.25 84 PRO A C 1
ATOM 624 O O . PRO A 1 84 ? -7.044 -9.261 3.938 1.00 97.25 84 PRO A O 1
ATOM 627 N N . VAL A 1 85 ? -8.501 -7.636 4.500 1.00 94.81 85 VAL A N 1
ATOM 628 C CA . VAL A 1 85 ? -8.929 -8.288 5.740 1.00 94.81 85 VAL A CA 1
ATOM 629 C C . VAL A 1 85 ? -9.835 -9.447 5.330 1.00 94.81 85 VAL A C 1
ATOM 631 O O . VAL A 1 85 ? -10.759 -9.247 4.542 1.00 94.81 85 VAL A O 1
ATOM 634 N N . GLU A 1 86 ? -9.536 -10.658 5.795 1.00 80.56 86 GLU A N 1
ATOM 635 C CA . GLU A 1 86 ? -10.435 -11.798 5.619 1.00 80.56 86 GLU A CA 1
ATOM 636 C C . GLU A 1 86 ? -11.714 -11.492 6.408 1.00 80.56 86 GLU A C 1
ATOM 638 O O . GLU A 1 86 ? -11.656 -11.253 7.614 1.00 80.56 86 GLU A O 1
ATOM 643 N N . GLU A 1 87 ? -12.862 -11.416 5.734 1.00 64.12 87 GLU A N 1
ATOM 644 C CA . GLU A 1 87 ? -14.141 -11.391 6.440 1.00 64.12 87 GLU A CA 1
ATOM 645 C C . GLU A 1 87 ? -14.358 -12.794 7.013 1.00 64.12 87 GLU A C 1
ATOM 647 O O . GLU A 1 87 ? -14.542 -13.747 6.250 1.00 64.12 87 GLU A O 1
ATOM 652 N N . ASP A 1 88 ? -14.292 -12.924 8.344 1.00 52.22 88 ASP A N 1
ATOM 653 C CA . ASP A 1 88 ? -14.771 -14.117 9.048 1.00 52.22 88 ASP A CA 1
ATOM 654 C C . ASP A 1 88 ? -16.191 -14.412 8.537 1.00 52.22 88 ASP A C 1
ATOM 656 O O . ASP A 1 88 ? -17.119 -13.626 8.751 1.00 52.22 88 ASP A O 1
ATOM 660 N N . SER A 1 89 ? -16.319 -15.502 7.777 1.00 39.84 89 SER A N 1
ATOM 661 C CA . SER A 1 89 ? -17.585 -15.987 7.213 1.00 39.84 89 SER A CA 1
ATOM 662 C C . SER A 1 89 ? -18.426 -16.718 8.252 1.00 39.84 89 SER A C 1
ATOM 664 O O . SER A 1 89 ? -17.836 -17.424 9.102 1.00 39.84 89 SER A O 1
#

InterPro domains:
  IPR002878 ChsH2, C-terminal OB-fold domain [PF01796] (8-74)
  IPR012340 Nucleic acid-binding, OB-fold [SSF50249] (9-74)

pLDDT: mean 90.68, std 11.63, range [39.84, 98.69]